Protein AF-A0A183UZQ0-F1 (afdb_monomer_lite)

Foldseek 3Di:
DDDDDDDDDPPPPPPPPQQDKDKDKDKDQDDDDDDPQPLPVQADQKKKKKWKAFQFPRDIDMDIDTDDPCRNPPDIDMDMDIDRHDDLQRIWMKIWIWHAGPPPGHIDTRGIDDIGGPDDDDPVVVVVPD

pLDDT: mean 79.19, std 17.21, range [36.66, 97.06]

Secondary structure (DSSP, 8-state):
---------------------EEEEEEE---PPPTTS-SSTT-EEEEEEEEEEETTT--EEEEEEE--TTTTTSS-EEEEEEESSS-GGGEEEEEEEEEE-TTT--EEEEEE---EESSPPPGGGTTS--

Structure (mmCIF, N/CA/C/O backbone):
data_AF-A0A183UZQ0-F1
#
_entry.id   AF-A0A183UZQ0-F1
#
loop_
_atom_site.group_PDB
_atom_site.id
_atom_site.type_symbol
_atom_site.label_atom_id
_atom_site.label_alt_id
_atom_site.label_comp_id
_atom_site.label_asym_id
_atom_site.label_entity_id
_atom_site.label_seq_id
_atom_site.pdbx_PDB_ins_code
_atom_site.Cartn_x
_atom_site.Cartn_y
_atom_site.Cartn_z
_atom_site.occupancy
_atom_site.B_iso_or_equiv
_atom_site.auth_seq_id
_atom_site.auth_comp_id
_atom_site.auth_asym_id
_atom_site.auth_atom_id
_atom_site.pdbx_PDB_model_num
ATOM 1 N N . MET A 1 1 ? 44.870 19.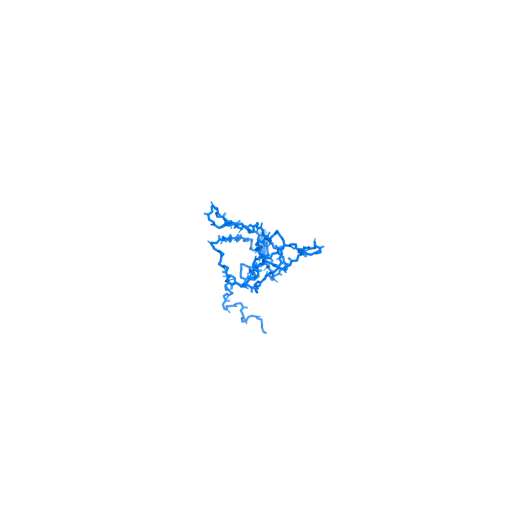555 -60.366 1.00 38.62 1 MET A N 1
ATOM 2 C CA . MET A 1 1 ? 44.930 19.103 -58.961 1.00 38.62 1 MET A CA 1
ATOM 3 C C . MET A 1 1 ? 43.560 19.372 -58.345 1.00 38.62 1 MET A C 1
ATOM 5 O O . MET A 1 1 ? 43.232 20.532 -58.145 1.00 38.62 1 MET A O 1
ATOM 9 N N . LYS A 1 2 ? 42.691 18.359 -58.212 1.00 36.66 2 LYS A N 1
ATOM 10 C CA . LYS A 1 2 ? 41.345 18.525 -57.630 1.00 36.66 2 LYS A CA 1
ATOM 11 C C . LYS A 1 2 ? 41.411 18.099 -56.165 1.00 36.66 2 LYS A C 1
ATOM 13 O O . LYS A 1 2 ? 41.715 16.944 -55.889 1.00 36.66 2 LYS A O 1
ATOM 18 N N . LEU A 1 3 ? 41.195 19.050 -55.261 1.00 42.38 3 LEU A N 1
ATOM 19 C CA . LEU A 1 3 ? 41.114 18.812 -53.824 1.00 42.38 3 LEU A CA 1
ATOM 20 C C . LEU A 1 3 ? 39.746 18.179 -53.533 1.00 42.38 3 LEU A C 1
ATOM 22 O O . LEU A 1 3 ? 38.721 18.766 -53.874 1.00 42.38 3 LEU A O 1
ATOM 26 N N . MET A 1 4 ? 39.728 16.975 -52.965 1.00 46.12 4 MET A N 1
ATOM 27 C CA . MET A 1 4 ? 38.502 16.269 -52.597 1.00 46.12 4 MET A CA 1
ATOM 28 C C . MET A 1 4 ? 38.376 16.316 -51.076 1.00 46.12 4 MET A C 1
ATOM 30 O O . MET A 1 4 ? 39.111 15.636 -50.364 1.00 46.12 4 MET A O 1
ATOM 34 N N . THR A 1 5 ? 37.499 17.186 -50.582 1.00 51.41 5 THR A N 1
ATOM 35 C CA . THR A 1 5 ? 37.231 17.340 -49.150 1.00 51.41 5 THR A CA 1
ATOM 36 C C . THR A 1 5 ? 36.185 16.312 -48.737 1.00 51.41 5 THR A C 1
ATOM 38 O O . THR A 1 5 ? 35.013 16.439 -49.085 1.00 51.41 5 THR A O 1
ATOM 41 N N . THR A 1 6 ? 36.606 15.284 -48.007 1.00 56.03 6 THR A N 1
ATOM 42 C CA . THR A 1 6 ? 35.700 14.295 -47.415 1.00 56.03 6 THR A CA 1
ATOM 43 C C . THR A 1 6 ? 35.172 14.831 -46.088 1.00 56.03 6 THR A C 1
ATOM 45 O O . THR A 1 6 ? 35.939 15.037 -45.150 1.00 56.03 6 THR A O 1
ATOM 48 N N . VAL A 1 7 ? 33.861 15.059 -46.003 1.00 60.03 7 VAL A N 1
ATOM 49 C CA . VAL A 1 7 ? 33.174 15.406 -44.753 1.00 60.03 7 VAL A CA 1
ATOM 50 C C . VAL A 1 7 ? 32.796 14.106 -44.049 1.00 60.03 7 VAL A C 1
ATOM 52 O O . VAL A 1 7 ? 31.932 13.368 -44.518 1.00 60.03 7 VAL A O 1
ATOM 55 N N . ILE A 1 8 ? 33.473 13.802 -42.942 1.00 62.69 8 ILE A N 1
ATOM 56 C CA . ILE A 1 8 ? 33.162 12.646 -42.096 1.00 62.69 8 ILE A CA 1
ATOM 57 C C . ILE A 1 8 ? 32.082 13.081 -41.103 1.00 62.69 8 ILE A C 1
ATOM 59 O O . ILE A 1 8 ? 32.357 13.819 -40.159 1.00 62.69 8 ILE A O 1
ATOM 63 N N . PHE A 1 9 ? 30.847 12.628 -41.318 1.00 54.94 9 PHE A N 1
ATOM 64 C CA . PHE A 1 9 ? 29.785 12.742 -40.321 1.00 54.94 9 PHE A CA 1
ATOM 65 C C . PHE A 1 9 ? 29.993 11.658 -39.267 1.00 54.94 9 PHE A C 1
ATOM 67 O O . PHE A 1 9 ? 29.627 10.501 -39.463 1.00 54.94 9 PHE A O 1
ATOM 74 N N . ILE A 1 10 ? 30.604 12.032 -38.147 1.00 60.69 10 ILE A N 1
ATOM 75 C CA . ILE A 1 10 ? 30.664 11.183 -36.959 1.00 60.69 10 ILE A CA 1
ATOM 76 C C . ILE A 1 10 ? 29.276 11.246 -36.310 1.00 60.69 10 ILE A C 1
ATOM 78 O O . ILE A 1 10 ? 29.005 12.093 -35.462 1.00 60.69 10 ILE A O 1
ATOM 82 N N . PHE A 1 11 ? 28.356 10.399 -36.770 1.00 52.72 11 PHE A N 1
ATOM 83 C CA . PHE A 1 11 ? 27.121 10.130 -36.039 1.00 52.72 11 PHE A CA 1
ATOM 84 C C . PHE A 1 11 ? 27.523 9.319 -34.811 1.00 52.72 11 PHE A C 1
ATOM 86 O O . PHE A 1 11 ? 27.674 8.103 -34.882 1.00 52.72 11 PHE A O 1
ATOM 93 N N . TRP A 1 12 ? 27.773 9.998 -33.693 1.00 54.38 12 TRP A N 1
ATOM 94 C CA . TRP A 1 12 ? 27.775 9.328 -32.401 1.00 54.38 12 TRP A CA 1
ATOM 95 C C . TRP A 1 12 ? 26.326 8.890 -32.179 1.00 54.38 12 TRP A C 1
ATOM 97 O O . TRP A 1 12 ? 25.469 9.770 -32.050 1.00 54.38 12 TRP A O 1
ATOM 107 N N . PRO A 1 13 ? 25.987 7.587 -32.188 1.00 59.72 13 PRO A N 1
ATOM 108 C CA . PRO A 1 13 ? 24.693 7.204 -31.671 1.00 59.72 13 PRO A CA 1
ATOM 109 C C . PRO A 1 13 ? 24.725 7.643 -30.213 1.00 59.72 13 PRO A C 1
ATOM 111 O O . PRO A 1 13 ? 25.552 7.178 -29.425 1.00 59.72 13 PRO A O 1
ATOM 114 N N . THR A 1 14 ? 23.873 8.597 -29.858 1.00 58.34 14 THR A N 1
ATOM 115 C CA . THR A 1 14 ? 23.494 8.768 -28.468 1.00 58.34 14 THR A CA 1
ATOM 116 C C . THR A 1 14 ? 22.845 7.447 -28.085 1.00 58.34 14 THR A C 1
ATOM 118 O O . THR A 1 14 ? 21.668 7.226 -28.366 1.00 58.34 14 THR A O 1
ATOM 121 N N . LEU A 1 15 ? 23.634 6.539 -27.509 1.00 55.34 15 LEU A N 1
ATOM 122 C CA . LEU A 1 15 ? 23.165 5.431 -26.688 1.00 55.34 15 LEU A CA 1
ATOM 123 C C . LEU A 1 15 ? 22.515 6.067 -25.455 1.00 55.34 15 LEU A C 1
ATOM 125 O O . LEU A 1 15 ? 23.059 6.070 -24.357 1.00 55.34 15 LEU A O 1
ATOM 129 N N . GLY A 1 16 ? 21.371 6.712 -25.673 1.00 51.41 16 GLY A N 1
ATOM 130 C CA . GLY A 1 16 ? 20.436 6.994 -24.613 1.00 51.41 16 GLY A CA 1
ATOM 131 C C . GLY A 1 16 ? 19.887 5.642 -24.204 1.00 51.41 16 GLY A C 1
ATOM 132 O O . GLY A 1 16 ? 19.047 5.087 -24.905 1.00 51.41 16 GLY A O 1
ATOM 133 N N . LEU A 1 17 ? 20.400 5.104 -23.099 1.00 54.47 17 LEU A N 1
ATOM 134 C CA . LEU A 1 17 ? 19.612 4.241 -22.233 1.00 54.47 17 LEU A CA 1
ATOM 135 C C . LEU A 1 17 ? 18.390 5.078 -21.856 1.00 54.47 17 LEU A C 1
ATOM 137 O O . LEU A 1 17 ? 18.458 5.904 -20.950 1.00 54.47 17 LEU A O 1
ATOM 141 N N . ALA A 1 18 ? 17.326 4.987 -22.651 1.00 57.50 18 ALA A N 1
ATOM 142 C CA . ALA A 1 18 ? 16.053 5.546 -22.261 1.00 57.50 18 ALA A CA 1
ATOM 143 C C . ALA A 1 18 ? 15.660 4.779 -21.000 1.00 57.50 18 ALA A C 1
ATOM 145 O O . ALA A 1 18 ? 15.343 3.596 -21.074 1.00 57.50 18 ALA A O 1
ATOM 146 N N . GLU A 1 19 ? 15.780 5.422 -19.840 1.00 62.28 19 GLU A N 1
ATOM 147 C CA . GLU A 1 19 ? 15.099 4.951 -18.645 1.00 62.28 19 GLU A CA 1
ATOM 148 C C . GLU A 1 19 ? 13.620 4.851 -19.010 1.00 62.28 19 GLU A C 1
ATOM 150 O O . GLU A 1 19 ? 12.974 5.862 -19.306 1.00 62.28 19 GLU A O 1
ATOM 155 N N . GLU A 1 20 ? 13.116 3.622 -19.113 1.00 75.25 20 GLU A N 1
ATOM 156 C CA . GLU A 1 20 ? 11.725 3.385 -19.460 1.00 75.25 20 GLU A CA 1
ATOM 157 C C . GLU A 1 20 ? 10.865 3.879 -18.301 1.00 75.25 20 GLU A C 1
ATOM 159 O O . GLU A 1 20 ? 10.755 3.251 -17.251 1.00 75.25 20 GLU A O 1
ATOM 164 N N . VAL A 1 21 ? 10.290 5.065 -18.478 1.00 91.88 21 VAL A N 1
ATOM 165 C CA . VAL A 1 21 ? 9.327 5.614 -17.534 1.00 91.88 21 VAL A CA 1
ATOM 166 C C . VAL A 1 21 ? 8.024 4.842 -17.698 1.00 91.88 21 VAL A C 1
ATOM 168 O O . VAL A 1 21 ? 7.529 4.687 -18.817 1.00 91.88 21 VAL A O 1
ATOM 171 N N . PHE A 1 22 ? 7.443 4.379 -16.594 1.00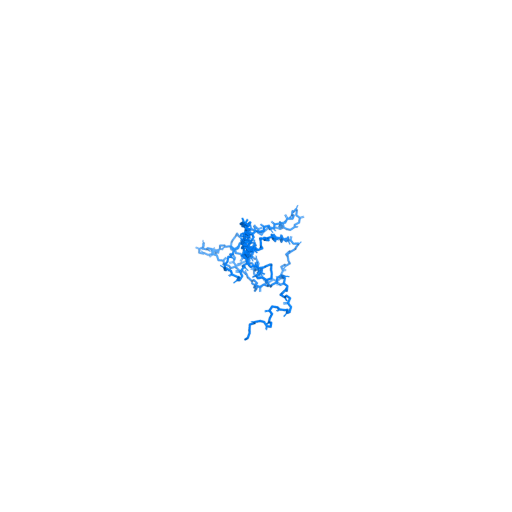 93.75 22 PHE A N 1
ATOM 172 C CA . PHE A 1 22 ? 6.195 3.621 -16.617 1.00 93.75 22 PHE A CA 1
ATOM 173 C C . PHE A 1 22 ? 5.242 4.036 -15.491 1.00 93.75 22 PHE A C 1
ATOM 175 O O . PHE A 1 22 ? 5.624 4.649 -14.491 1.00 93.75 22 PHE A O 1
ATOM 182 N N . TRP A 1 23 ? 3.965 3.713 -15.687 1.00 95.75 23 TRP A N 1
ATOM 183 C CA . TRP A 1 23 ? 2.877 4.020 -14.769 1.00 95.75 23 TRP A CA 1
ATOM 184 C C . TRP A 1 23 ? 2.209 2.716 -14.375 1.00 95.75 23 TRP A C 1
ATOM 186 O O . TRP A 1 23 ? 1.969 1.864 -15.232 1.00 95.75 23 TRP A O 1
ATOM 196 N N . LEU A 1 24 ? 1.878 2.579 -13.095 1.00 95.50 24 LEU A N 1
ATOM 197 C CA . LEU A 1 24 ? 1.056 1.481 -12.605 1.00 95.50 24 LEU A CA 1
ATOM 198 C C . LEU A 1 24 ? -0.266 2.033 -12.090 1.00 95.50 24 LEU A C 1
ATOM 200 O 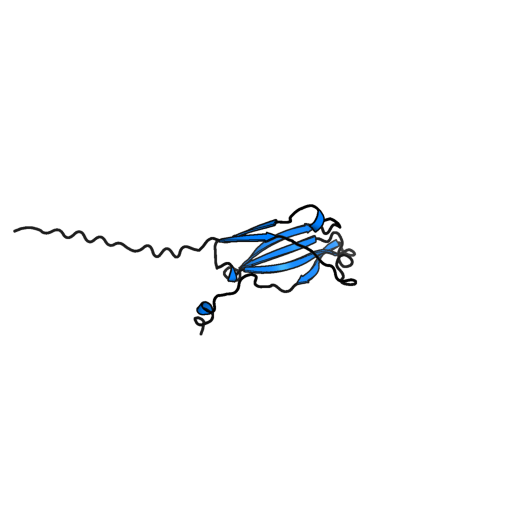O . LEU A 1 24 ? -0.360 3.169 -11.625 1.00 95.50 24 LEU A O 1
ATOM 204 N N . THR A 1 25 ? -1.313 1.230 -12.230 1.00 95.38 25 THR A N 1
ATOM 205 C CA . THR A 1 25 ? -2.629 1.514 -11.665 1.00 95.38 25 THR A CA 1
ATOM 206 C C . THR A 1 25 ? -3.098 0.276 -10.926 1.00 95.38 25 THR A C 1
ATOM 208 O O . THR A 1 25 ? -3.270 -0.780 -11.532 1.00 95.38 25 THR A O 1
ATOM 211 N N . ALA A 1 26 ? -3.300 0.415 -9.621 1.00 92.75 26 ALA A N 1
ATOM 212 C CA . ALA A 1 26 ? -3.899 -0.601 -8.775 1.00 92.75 26 ALA A CA 1
ATOM 213 C C . ALA A 1 26 ? -5.288 -0.139 -8.327 1.00 92.75 26 ALA A C 1
ATOM 215 O O . ALA A 1 26 ? -5.491 1.025 -7.977 1.00 92.75 26 ALA A O 1
ATOM 216 N N . GLU A 1 27 ? -6.248 -1.057 -8.324 1.00 91.25 27 GLU A N 1
ATOM 217 C CA . GLU A 1 27 ? -7.610 -0.804 -7.865 1.00 91.25 27 GLU A CA 1
ATOM 218 C C . GLU A 1 27 ? -7.971 -1.786 -6.754 1.00 91.25 27 GLU A C 1
ATOM 220 O O . GLU A 1 27 ? -7.805 -3.001 -6.885 1.00 91.25 27 GLU A O 1
ATOM 225 N N . LEU A 1 28 ? -8.457 -1.251 -5.634 1.00 88.19 28 LEU A N 1
ATOM 226 C CA . LEU A 1 28 ? -8.945 -2.066 -4.531 1.00 88.19 28 LEU A CA 1
ATOM 227 C C . LEU A 1 28 ? -10.341 -2.603 -4.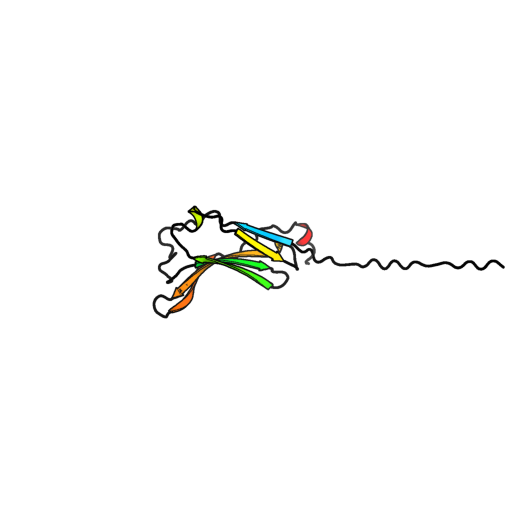860 1.00 88.19 28 LEU A C 1
ATOM 229 O O . LEU A 1 28 ? -11.332 -1.891 -4.720 1.00 88.19 28 LEU A O 1
ATOM 233 N N . MET A 1 29 ? -10.399 -3.866 -5.281 1.00 85.50 29 MET A N 1
ATOM 234 C CA . MET A 1 29 ? -11.643 -4.512 -5.716 1.00 85.50 29 MET A CA 1
ATOM 235 C C . MET A 1 29 ? -12.502 -5.033 -4.562 1.00 85.50 29 MET A C 1
ATOM 237 O O . MET A 1 29 ? -13.722 -4.936 -4.618 1.00 85.50 29 MET A O 1
ATOM 241 N N . ASN A 1 30 ? -11.882 -5.637 -3.545 1.00 82.31 30 ASN A N 1
ATOM 242 C CA . ASN A 1 30 ? -12.563 -6.159 -2.360 1.00 82.31 30 ASN A CA 1
ATOM 243 C C . ASN A 1 30 ? -11.580 -6.318 -1.192 1.00 82.31 30 ASN A C 1
ATOM 245 O O . ASN A 1 30 ? -10.378 -6.488 -1.411 1.00 82.31 30 ASN A O 1
ATOM 249 N N . ILE A 1 31 ? -12.097 -6.304 0.039 1.00 80.31 31 ILE A N 1
ATOM 250 C CA . ILE A 1 31 ? -11.358 -6.702 1.240 1.00 80.31 31 ILE A CA 1
ATOM 251 C C . ILE A 1 31 ? -12.208 -7.697 2.027 1.00 80.31 31 ILE A C 1
ATOM 253 O O . ILE A 1 31 ? -13.238 -7.336 2.593 1.00 80.31 31 ILE A O 1
ATOM 257 N N . ASP A 1 32 ? -11.732 -8.937 2.108 1.00 78.69 32 ASP A N 1
ATOM 258 C CA . ASP A 1 32 ? -12.380 -9.994 2.879 1.00 78.69 32 ASP A CA 1
ATOM 259 C C . ASP A 1 32 ? -11.678 -10.199 4.221 1.00 78.69 32 ASP A C 1
ATOM 261 O O . ASP A 1 32 ? -10.500 -10.560 4.295 1.00 78.69 32 ASP A O 1
ATOM 265 N N . TRP A 1 33 ? -12.424 -10.020 5.308 1.00 75.62 33 TRP A N 1
ATOM 266 C CA . TRP A 1 33 ? -11.914 -10.208 6.661 1.00 75.62 33 TRP A CA 1
ATOM 267 C C . TRP A 1 33 ? -12.243 -11.608 7.176 1.00 75.62 33 TRP A C 1
ATOM 269 O O . TRP A 1 33 ? -13.408 -12.002 7.271 1.00 75.62 33 TRP A O 1
ATOM 279 N N . LYS A 1 34 ? -11.220 -12.373 7.575 1.00 70.44 34 LYS A N 1
ATOM 280 C CA . LYS A 1 34 ? -11.448 -13.654 8.256 1.00 70.44 34 LYS A CA 1
ATOM 281 C C . LYS A 1 34 ? -11.985 -13.415 9.664 1.00 70.44 34 LYS A C 1
ATOM 283 O O . LYS A 1 34 ? -11.448 -12.615 10.427 1.00 70.44 34 LYS A O 1
ATOM 288 N N . LYS A 1 35 ? -13.020 -14.169 10.039 1.00 64.19 35 LYS A N 1
ATOM 289 C CA . LYS A 1 35 ? -13.593 -14.143 11.389 1.00 64.19 35 LYS A CA 1
ATOM 290 C C . LYS A 1 35 ? -12.512 -14.496 12.419 1.00 64.19 35 LYS A C 1
ATOM 292 O O . LYS A 1 35 ? -11.945 -15.582 12.360 1.00 64.19 35 LYS A O 1
ATOM 297 N N . GLY A 1 36 ? -12.235 -13.585 13.351 1.00 56.97 36 GLY A N 1
ATOM 298 C CA . GLY A 1 36 ? -11.196 -13.765 14.371 1.00 56.97 36 GLY A CA 1
ATOM 299 C C . GLY A 1 36 ? -9.784 -13.336 13.954 1.00 56.97 36 GLY A C 1
ATOM 300 O O . GLY A 1 36 ? -8.896 -13.353 14.802 1.00 56.97 36 GLY A O 1
ATOM 301 N N . CYS A 1 37 ? -9.561 -12.896 12.709 1.00 56.50 37 CYS A N 1
ATOM 302 C CA . CYS A 1 37 ? -8.401 -12.055 12.411 1.00 56.50 37 CYS A CA 1
ATOM 303 C C . CYS A 1 37 ? -8.630 -10.679 13.058 1.00 56.50 37 CYS A C 1
ATOM 305 O O . CYS A 1 37 ? -9.730 -10.130 13.003 1.00 56.50 37 CYS A O 1
ATOM 307 N N . LEU A 1 38 ? -7.599 -10.150 13.719 1.00 52.72 38 LEU A N 1
ATOM 308 C CA . LEU A 1 38 ? -7.594 -8.881 14.457 1.00 52.72 38 LEU A CA 1
ATOM 309 C C . LEU A 1 38 ? -7.622 -7.683 13.493 1.00 52.72 38 LEU A C 1
ATOM 311 O O . LEU A 1 38 ? -6.675 -6.913 13.405 1.00 52.72 38 LEU A O 1
ATOM 315 N N . THR A 1 39 ? -8.711 -7.515 12.752 1.00 60.94 39 THR A N 1
ATOM 316 C CA . THR A 1 39 ? -8.769 -6.545 11.647 1.00 60.94 39 THR A CA 1
ATOM 317 C C . THR A 1 39 ? -9.140 -5.129 12.098 1.00 60.94 39 THR A C 1
ATOM 319 O O . THR A 1 39 ? -9.021 -4.182 11.331 1.00 60.94 39 THR A O 1
ATOM 322 N N . THR A 1 40 ? -9.481 -4.955 13.378 1.00 56.59 40 THR A N 1
ATOM 323 C CA . THR A 1 40 ? -9.641 -3.652 14.058 1.00 56.59 40 THR A CA 1
ATOM 324 C C . THR A 1 40 ? -9.316 -3.722 15.553 1.00 56.59 40 THR A C 1
ATOM 326 O O . THR A 1 40 ? -8.892 -2.739 16.142 1.00 56.59 40 THR A O 1
ATOM 329 N N . ALA A 1 41 ? -9.447 -4.885 16.198 1.00 63.91 41 ALA A N 1
ATOM 330 C CA . ALA A 1 41 ? -9.262 -4.989 17.650 1.00 63.91 41 ALA A CA 1
ATOM 331 C C . ALA A 1 41 ? -7.808 -4.773 18.133 1.00 63.91 41 ALA A C 1
ATOM 333 O O . ALA A 1 41 ? -7.589 -4.567 19.323 1.00 63.91 41 ALA A O 1
ATOM 334 N N . GLY A 1 42 ? -6.819 -4.789 17.229 1.00 69.94 42 GLY A N 1
ATOM 335 C CA . GLY A 1 42 ? -5.420 -4.494 17.558 1.00 69.94 42 GLY A CA 1
ATOM 336 C C . GLY A 1 42 ? -5.048 -3.007 17.523 1.00 69.94 42 GLY A C 1
ATOM 337 O O . GLY A 1 42 ? -3.982 -2.655 18.029 1.00 69.94 42 GLY A O 1
ATOM 338 N N . CYS A 1 43 ? -5.889 -2.149 16.931 1.00 83.00 43 CYS A N 1
ATOM 339 C CA . CYS A 1 43 ? -5.577 -0.740 16.693 1.00 83.00 43 CYS A CA 1
ATOM 340 C C . CYS A 1 43 ? -6.821 0.154 16.700 1.00 83.00 43 CYS A C 1
ATOM 342 O O . CYS A 1 43 ? -7.823 -0.151 16.061 1.00 83.00 43 CYS A O 1
ATOM 344 N N . ALA A 1 44 ? -6.719 1.316 17.336 1.00 87.19 44 ALA A N 1
ATOM 345 C CA . ALA A 1 44 ? -7.641 2.420 17.118 1.00 87.19 44 ALA A CA 1
ATOM 346 C C . ALA A 1 44 ? -7.412 3.050 15.730 1.00 87.19 44 ALA A C 1
ATOM 348 O O . ALA A 1 44 ? -6.291 3.046 15.217 1.00 87.19 44 ALA A O 1
ATOM 349 N N . GLU A 1 45 ? -8.481 3.589 15.139 1.00 89.19 45 GLU A N 1
ATOM 350 C CA . GLU A 1 45 ? -8.466 4.294 13.843 1.00 89.19 45 GLU A CA 1
ATOM 351 C C . GLU A 1 45 ? -7.747 3.526 12.711 1.00 89.19 45 GLU A C 1
ATOM 353 O O . GLU A 1 45 ? -6.810 4.040 12.091 1.00 89.19 45 GLU A O 1
ATOM 358 N N . PRO A 1 46 ? -8.151 2.275 12.429 1.00 88.56 46 PRO A N 1
ATOM 359 C CA . PRO A 1 46 ? -7.429 1.427 11.498 1.00 88.56 46 PRO A CA 1
ATOM 360 C C . PRO A 1 46 ? -7.568 1.924 10.052 1.00 88.56 46 PRO A C 1
ATOM 362 O O . PRO A 1 46 ? -8.636 2.340 9.588 1.00 88.56 46 PRO A O 1
ATOM 365 N N . ARG A 1 47 ? -6.462 1.847 9.315 1.00 90.94 47 ARG A N 1
ATOM 366 C CA . ARG A 1 47 ? -6.342 2.222 7.908 1.00 90.94 47 ARG A CA 1
ATOM 367 C C . ARG A 1 47 ? -5.764 1.066 7.110 1.00 90.94 47 ARG A C 1
ATOM 369 O O . ARG A 1 47 ? -4.755 0.482 7.497 1.00 90.94 47 ARG A O 1
ATOM 376 N N . PHE A 1 48 ? -6.371 0.784 5.966 1.00 90.88 48 PHE A N 1
ATOM 377 C CA . PHE A 1 48 ? -5.807 -0.116 4.972 1.00 90.88 48 PHE A CA 1
ATOM 378 C C . PHE A 1 48 ? -4.799 0.667 4.135 1.00 90.88 48 PHE A C 1
ATOM 380 O O . PHE A 1 48 ? -5.141 1.708 3.565 1.00 90.88 48 PHE A O 1
ATOM 387 N N . LYS A 1 49 ? -3.558 0.192 4.081 1.00 93.69 49 LYS A N 1
ATOM 388 C CA . LYS A 1 49 ? -2.466 0.818 3.343 1.00 93.69 49 LYS A CA 1
ATOM 389 C C . LYS A 1 49 ? -1.919 -0.136 2.295 1.00 93.69 49 LYS A C 1
ATOM 391 O O . LYS A 1 49 ? -1.583 -1.282 2.584 1.00 93.69 49 LYS A O 1
ATOM 396 N N . LEU A 1 50 ? -1.795 0.393 1.087 1.00 94.69 50 LEU A N 1
ATOM 397 C CA . LEU A 1 50 ? -1.197 -0.265 -0.060 1.00 94.69 50 LEU A CA 1
ATOM 398 C C . LEU A 1 50 ? 0.160 0.380 -0.333 1.00 94.69 50 LEU A C 1
ATOM 400 O O . LEU A 1 50 ? 0.258 1.607 -0.372 1.00 94.69 50 LEU A O 1
ATOM 404 N N . THR A 1 51 ? 1.203 -0.429 -0.486 1.00 96.50 51 THR A N 1
ATOM 405 C CA . THR A 1 51 ? 2.569 0.040 -0.747 1.00 96.50 51 THR A CA 1
ATOM 406 C C . THR A 1 51 ? 3.133 -0.665 -1.967 1.00 96.50 51 THR A C 1
ATOM 408 O O . THR A 1 51 ? 3.193 -1.890 -2.000 1.00 96.50 51 THR A O 1
ATOM 411 N N . GLU A 1 52 ? 3.594 0.115 -2.934 1.00 97.06 52 GLU A N 1
ATOM 412 C CA . GLU A 1 52 ? 4.407 -0.355 -4.045 1.00 97.06 52 GLU A CA 1
ATOM 413 C C . GLU A 1 52 ? 5.880 -0.067 -3.749 1.00 97.06 52 GLU A C 1
ATOM 415 O O . GLU A 1 52 ? 6.234 1.041 -3.340 1.00 97.06 52 GLU A O 1
ATOM 420 N N . ALA A 1 53 ? 6.738 -1.070 -3.915 1.00 96.12 53 ALA A N 1
ATOM 421 C CA . ALA A 1 53 ? 8.169 -0.973 -3.652 1.00 96.12 53 ALA A CA 1
ATOM 422 C C . ALA A 1 53 ? 8.971 -1.460 -4.858 1.00 96.12 53 ALA A C 1
ATOM 424 O O . ALA A 1 53 ? 8.816 -2.609 -5.274 1.00 96.12 53 ALA A O 1
ATOM 425 N N . ASN A 1 54 ? 9.844 -0.601 -5.376 1.00 94.88 54 ASN A N 1
ATOM 426 C CA . ASN A 1 54 ? 10.706 -0.883 -6.513 1.00 94.88 54 ASN A CA 1
ATOM 427 C C . ASN A 1 54 ? 12.058 -1.431 -6.042 1.00 94.88 54 ASN A C 1
ATOM 429 O O . ASN A 1 54 ? 12.809 -0.759 -5.334 1.00 94.88 54 ASN A O 1
ATOM 433 N N . ALA A 1 55 ? 12.379 -2.661 -6.439 1.00 91.94 55 ALA A N 1
ATOM 434 C CA . ALA A 1 55 ? 13.630 -3.316 -6.071 1.00 91.94 55 ALA A CA 1
ATOM 435 C C . ALA A 1 55 ? 14.866 -2.728 -6.780 1.00 91.94 55 ALA A C 1
ATOM 437 O O . ALA A 1 55 ? 15.976 -2.893 -6.279 1.00 91.94 55 ALA A O 1
ATOM 438 N N . ALA A 1 56 ? 14.696 -2.036 -7.913 1.00 91.31 56 ALA A N 1
ATOM 439 C CA . ALA A 1 56 ? 15.806 -1.481 -8.686 1.00 91.31 56 ALA A CA 1
ATOM 440 C C . ALA A 1 56 ? 16.464 -0.274 -7.996 1.00 91.31 56 ALA A C 1
ATOM 442 O O . ALA A 1 56 ? 17.673 -0.082 -8.098 1.00 91.31 56 ALA A O 1
ATOM 443 N N . ASN A 1 57 ? 15.680 0.538 -7.278 1.00 91.69 57 ASN A N 1
ATOM 444 C CA . ASN A 1 57 ? 16.149 1.774 -6.641 1.00 91.69 57 ASN A CA 1
ATOM 445 C C . ASN A 1 57 ? 1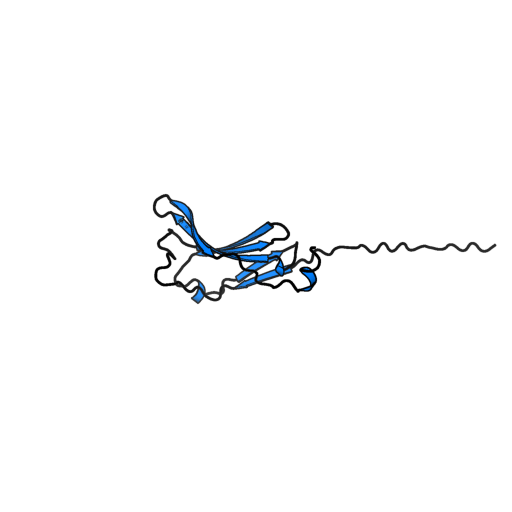5.708 1.935 -5.171 1.00 91.69 57 ASN A C 1
ATOM 447 O O . ASN A 1 57 ? 16.001 2.959 -4.556 1.00 91.69 57 ASN A O 1
ATOM 451 N N . ASN A 1 58 ? 15.028 0.939 -4.593 1.00 92.94 58 ASN A N 1
ATOM 452 C CA . ASN A 1 58 ? 14.440 0.962 -3.247 1.00 92.94 58 ASN A CA 1
ATOM 453 C C . ASN A 1 58 ? 13.390 2.065 -3.011 1.00 92.94 58 ASN A C 1
ATOM 455 O O . ASN A 1 58 ? 13.046 2.355 -1.860 1.00 92.94 58 ASN A O 1
ATOM 459 N N . GLU A 1 59 ? 12.859 2.672 -4.074 1.00 95.38 59 GLU A N 1
ATOM 460 C CA . GLU A 1 59 ? 11.771 3.641 -3.989 1.00 95.38 59 GLU A CA 1
ATOM 461 C C . GLU A 1 59 ? 10.483 2.953 -3.525 1.00 95.38 59 GLU A C 1
ATOM 463 O O . GLU A 1 59 ? 10.164 1.835 -3.937 1.00 95.38 59 GLU A O 1
ATOM 468 N N . LYS A 1 60 ? 9.738 3.622 -2.640 1.00 96.19 60 LYS A N 1
ATOM 469 C CA . LYS A 1 60 ? 8.463 3.130 -2.117 1.00 96.19 60 LYS A CA 1
ATOM 470 C C . LYS A 1 60 ? 7.411 4.217 -2.208 1.00 96.19 60 LYS A C 1
ATOM 472 O O . LYS A 1 60 ? 7.622 5.325 -1.716 1.00 96.19 60 LYS A O 1
ATOM 477 N N . VAL A 1 61 ? 6.260 3.871 -2.761 1.00 96.75 61 VAL A N 1
ATOM 478 C CA . VAL A 1 61 ? 5.101 4.757 -2.871 1.00 96.75 61 VAL A CA 1
ATOM 479 C C . VAL A 1 61 ? 3.927 4.070 -2.191 1.00 96.75 61 VAL A C 1
ATOM 481 O O . VAL A 1 61 ? 3.760 2.859 -2.306 1.00 96.75 61 VAL A O 1
ATOM 484 N N . SER A 1 62 ? 3.119 4.813 -1.437 1.00 96.62 62 SER A N 1
ATOM 485 C CA . SER A 1 62 ? 1.994 4.220 -0.711 1.00 96.62 62 SER A CA 1
ATOM 486 C C . SER A 1 62 ? 0.773 5.123 -0.670 1.00 96.62 62 SER A C 1
ATOM 488 O O . SER A 1 62 ? 0.885 6.346 -0.757 1.00 96.62 62 SER A O 1
ATOM 490 N N . ILE A 1 63 ? -0.385 4.500 -0.489 1.00 95.62 63 ILE A N 1
ATOM 491 C CA . ILE A 1 63 ? -1.681 5.146 -0.294 1.00 95.62 63 ILE A CA 1
ATOM 492 C C . ILE A 1 63 ? -2.408 4.467 0.867 1.00 95.62 63 ILE A C 1
ATOM 494 O O . ILE A 1 63 ? -2.193 3.285 1.132 1.00 95.62 63 ILE A O 1
ATOM 498 N N . SER A 1 64 ? -3.252 5.205 1.590 1.00 92.94 64 SER A N 1
ATOM 499 C CA . SER A 1 64 ? -4.021 4.629 2.695 1.00 92.94 64 SER A CA 1
ATOM 500 C C . SER A 1 64 ? -5.432 5.186 2.803 1.00 92.94 64 SER A C 1
ATOM 502 O O . SER A 1 64 ? -5.661 6.389 2.649 1.00 92.94 64 SER A O 1
ATOM 504 N N . TRP A 1 65 ? -6.362 4.316 3.178 1.00 91.19 65 TRP A N 1
ATOM 505 C CA . TRP A 1 65 ? -7.773 4.634 3.374 1.00 91.19 65 TRP A CA 1
ATOM 506 C C . TRP A 1 65 ? -8.228 4.177 4.758 1.00 91.19 65 TRP A C 1
ATOM 508 O O . TRP A 1 65 ? -7.747 3.167 5.266 1.00 91.19 65 TRP A O 1
ATOM 518 N N . ALA A 1 66 ? -9.139 4.924 5.380 1.00 88.31 66 ALA A N 1
ATOM 519 C CA . ALA A 1 66 ? -9.755 4.501 6.637 1.00 88.31 66 ALA A CA 1
ATOM 520 C C . ALA A 1 66 ? -10.597 3.237 6.410 1.00 88.31 66 ALA A C 1
ATOM 522 O O . ALA A 1 66 ? -11.286 3.146 5.398 1.00 88.31 66 ALA A O 1
ATOM 523 N N . ILE A 1 67 ? -10.542 2.274 7.331 1.00 84.81 67 ILE A N 1
ATOM 524 C CA . ILE A 1 67 ? -11.371 1.067 7.254 1.00 84.81 67 ILE A CA 1
ATOM 525 C C . ILE A 1 67 ? -12.752 1.398 7.812 1.00 84.81 67 ILE A C 1
ATOM 527 O O . ILE A 1 67 ? -12.950 1.467 9.022 1.00 84.81 67 ILE A O 1
ATOM 531 N N . THR A 1 68 ? -13.695 1.627 6.906 1.00 77.94 68 THR A N 1
ATOM 532 C CA . THR A 1 68 ? -15.116 1.851 7.183 1.00 77.94 68 THR A CA 1
ATOM 533 C C . THR A 1 68 ? -15.945 0.724 6.557 1.00 77.94 68 THR A C 1
ATOM 535 O O . THR A 1 68 ? -15.446 -0.004 5.695 1.00 77.94 68 THR A O 1
ATOM 538 N N . GLU A 1 69 ? -17.198 0.543 6.988 1.00 67.50 69 GLU A N 1
ATOM 539 C CA . GLU A 1 69 ? -18.088 -0.509 6.453 1.00 67.50 69 GLU A CA 1
ATOM 540 C C . GLU A 1 69 ? -18.302 -0.386 4.929 1.00 67.50 69 GLU A C 1
ATOM 542 O O . GLU A 1 69 ? -18.475 -1.388 4.240 1.00 67.50 69 GLU A O 1
ATOM 547 N N . ASP A 1 70 ? -18.201 0.833 4.395 1.00 67.81 70 ASP A N 1
ATOM 548 C CA . ASP A 1 70 ? -18.403 1.209 2.993 1.00 67.81 70 ASP A CA 1
ATOM 549 C C . ASP A 1 70 ? -17.102 1.330 2.175 1.00 67.81 70 ASP A C 1
ATOM 551 O O . ASP A 1 70 ? -17.150 1.748 1.015 1.00 67.81 70 ASP A O 1
ATOM 555 N N . LEU A 1 71 ? -15.932 0.974 2.734 1.00 71.06 71 LEU A N 1
ATOM 556 C CA . LEU A 1 71 ? -14.617 1.241 2.123 1.00 71.06 71 LEU A CA 1
ATOM 557 C C . LEU A 1 71 ? -14.535 0.831 0.637 1.00 71.06 71 LEU A C 1
ATOM 559 O O . LEU A 1 71 ? -13.936 1.562 -0.161 1.00 71.06 71 LEU A O 1
ATOM 563 N N . VAL A 1 72 ? -15.161 -0.294 0.280 1.00 67.38 72 VAL A N 1
ATOM 564 C CA . VAL A 1 72 ? -15.160 -0.886 -1.070 1.00 67.38 72 VAL A CA 1
ATOM 565 C C . VAL A 1 72 ? -16.526 -0.761 -1.780 1.00 67.38 72 VAL A C 1
ATOM 567 O O . VAL A 1 72 ? -16.613 -0.978 -2.983 1.00 67.38 72 VAL A O 1
ATOM 570 N N . GLN A 1 73 ? -17.607 -0.400 -1.076 1.00 63.09 73 GLN A N 1
ATOM 571 C CA . GLN A 1 73 ? -18.964 -0.460 -1.647 1.00 63.09 73 GLN A CA 1
ATOM 572 C C . GLN A 1 73 ? -19.337 0.759 -2.499 1.00 63.09 73 GLN A C 1
ATOM 574 O O . GLN A 1 73 ? -20.012 0.586 -3.510 1.00 63.09 73 GLN A O 1
ATOM 579 N N . ASP A 1 74 ? -18.875 1.964 -2.147 1.00 59.91 74 ASP A N 1
ATOM 580 C CA . ASP A 1 74 ? -19.400 3.185 -2.780 1.00 59.91 74 ASP A CA 1
ATOM 581 C C . ASP A 1 74 ? -18.468 3.844 -3.806 1.00 59.91 74 ASP A C 1
ATOM 583 O O . ASP A 1 74 ? -18.933 4.634 -4.633 1.00 59.91 74 ASP A O 1
ATOM 587 N N . ARG A 1 75 ? -17.152 3.563 -3.785 1.00 65.75 75 ARG A N 1
ATOM 588 C CA . ARG A 1 75 ? -16.177 4.162 -4.722 1.00 65.75 75 ARG A CA 1
ATOM 589 C C . ARG A 1 75 ? -14.967 3.267 -4.978 1.00 65.75 75 ARG A C 1
ATOM 591 O O . ARG A 1 75 ? -14.334 2.803 -4.033 1.00 65.75 75 ARG A O 1
ATOM 598 N N . SER A 1 76 ? -14.578 3.172 -6.252 1.00 71.94 76 SER A N 1
ATOM 599 C CA . SER A 1 76 ? -13.256 2.697 -6.679 1.00 71.94 76 SER A CA 1
ATOM 600 C C . SER A 1 76 ? -12.153 3.426 -5.903 1.00 71.94 76 SER A C 1
ATOM 602 O O . SER A 1 76 ? -12.120 4.662 -5.854 1.00 71.94 76 SER A O 1
ATOM 604 N N . ARG A 1 77 ? -11.257 2.668 -5.261 1.00 87.56 77 ARG A N 1
ATOM 605 C CA . ARG A 1 77 ? -10.054 3.212 -4.618 1.00 87.56 77 ARG A CA 1
ATOM 606 C C . ARG A 1 77 ? -8.865 2.953 -5.534 1.00 87.56 77 ARG A C 1
ATOM 608 O O . ARG A 1 77 ? -8.201 1.924 -5.437 1.00 87.56 77 ARG A O 1
ATOM 615 N N . THR A 1 78 ? -8.641 3.886 -6.451 1.00 90.38 78 THR A N 1
ATOM 616 C CA . THR A 1 78 ? -7.540 3.823 -7.414 1.00 90.38 78 THR A CA 1
ATOM 617 C C . THR A 1 78 ? -6.240 4.339 -6.800 1.00 90.38 78 THR A C 1
ATOM 619 O O . THR A 1 78 ? -6.221 5.367 -6.120 1.00 90.38 78 THR A O 1
ATOM 622 N N . PHE A 1 79 ? -5.142 3.652 -7.090 1.00 94.75 79 PHE A N 1
ATOM 623 C CA . PHE A 1 79 ? -3.782 4.055 -6.771 1.00 94.75 79 PHE A CA 1
ATOM 624 C C . PHE A 1 79 ? -2.965 4.102 -8.059 1.00 94.75 79 PHE A C 1
ATOM 626 O O . PHE A 1 79 ? -2.719 3.068 -8.671 1.00 94.75 79 PHE A O 1
ATOM 633 N N . VAL A 1 80 ? -2.594 5.309 -8.490 1.00 96.06 80 VAL A N 1
ATOM 634 C CA . VAL A 1 80 ? -1.792 5.526 -9.699 1.00 96.06 80 VAL A CA 1
ATOM 635 C C . VAL A 1 80 ? -0.401 5.981 -9.286 1.00 96.06 80 VAL A C 1
ATOM 637 O O . VAL A 1 80 ? -0.264 6.970 -8.564 1.00 96.06 80 VAL A O 1
ATOM 640 N N . THR A 1 81 ? 0.621 5.278 -9.758 1.00 96.44 81 THR A N 1
ATOM 641 C CA . THR A 1 81 ? 2.027 5.560 -9.457 1.00 96.44 81 THR A CA 1
ATOM 642 C C . THR A 1 81 ? 2.824 5.753 -10.739 1.00 96.44 81 THR A C 1
ATOM 644 O O . THR A 1 81 ? 2.453 5.271 -11.809 1.00 96.44 81 THR A O 1
ATOM 647 N N . HIS A 1 82 ? 3.911 6.509 -10.630 1.00 95.75 82 HIS A N 1
ATOM 648 C CA . HIS A 1 82 ? 4.808 6.841 -11.729 1.00 95.75 82 HIS A CA 1
ATOM 649 C C . HIS A 1 82 ? 6.237 6.499 -11.318 1.00 95.75 82 HIS A C 1
ATOM 651 O O . HIS A 1 82 ? 6.675 6.900 -10.239 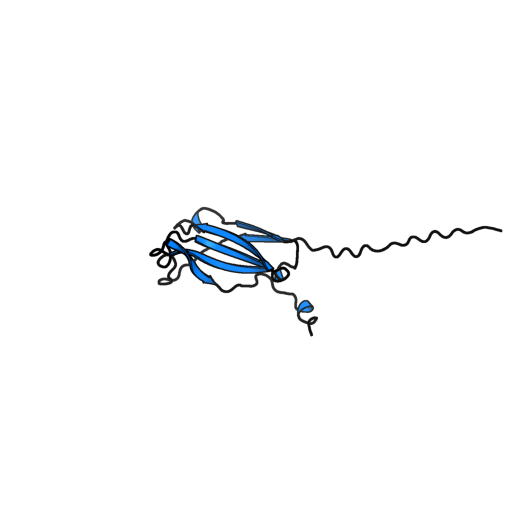1.00 95.75 82 HIS A O 1
ATOM 657 N N . TRP A 1 83 ? 6.960 5.822 -12.205 1.00 95.38 83 TRP A N 1
ATOM 658 C CA . TRP A 1 83 ? 8.276 5.258 -11.936 1.00 95.38 83 TRP A CA 1
ATOM 659 C C . TRP A 1 83 ? 9.260 5.659 -13.025 1.00 95.38 83 TRP A C 1
ATOM 661 O O . TRP A 1 83 ? 8.944 5.588 -14.209 1.00 95.38 83 TRP A O 1
ATOM 671 N N . LYS A 1 84 ? 10.462 6.073 -12.612 1.00 93.19 84 LYS A N 1
ATOM 672 C CA . LYS A 1 84 ? 11.543 6.479 -13.527 1.00 93.19 84 LYS A CA 1
ATOM 673 C C . LYS A 1 84 ? 12.631 5.423 -13.711 1.00 93.19 84 LYS A C 1
ATOM 675 O O . LYS A 1 84 ? 13.454 5.576 -14.594 1.00 93.19 84 LYS A O 1
ATOM 680 N N . HIS A 1 85 ? 12.672 4.400 -12.860 1.00 90.62 85 HIS A N 1
ATOM 681 C CA . HIS A 1 85 ? 13.755 3.417 -12.845 1.00 90.62 85 HIS A CA 1
ATOM 682 C C . HIS A 1 85 ? 13.196 2.001 -12.757 1.00 90.62 85 HIS A C 1
ATOM 684 O O . HIS A 1 85 ? 12.168 1.776 -12.117 1.00 90.62 85 HIS A O 1
ATOM 690 N N . GLY A 1 86 ? 13.940 1.045 -13.308 1.00 89.62 86 GLY A N 1
ATOM 691 C CA . GLY A 1 86 ? 13.556 -0.363 -13.319 1.00 89.62 86 GLY A CA 1
ATOM 692 C C . GLY A 1 86 ? 12.417 -0.649 -14.291 1.00 89.62 86 GLY A C 1
ATOM 693 O O . GLY A 1 86 ? 12.101 0.153 -15.164 1.00 89.62 86 GLY A O 1
ATOM 694 N N . THR A 1 87 ? 11.809 -1.813 -14.120 1.00 92.44 87 THR A N 1
ATOM 695 C CA . THR A 1 87 ? 10.682 -2.294 -14.921 1.00 92.44 87 THR A CA 1
ATOM 696 C C . THR A 1 87 ? 9.462 -2.526 -14.028 1.00 92.44 87 THR A C 1
ATOM 698 O O . THR A 1 87 ? 9.603 -2.666 -12.807 1.00 92.44 87 THR A O 1
ATOM 701 N N . PRO A 1 88 ? 8.252 -2.672 -14.596 1.00 93.06 88 PRO A N 1
ATOM 702 C CA . PRO A 1 88 ? 7.088 -3.115 -13.831 1.00 93.06 88 PRO A CA 1
ATOM 703 C C . PRO A 1 88 ? 7.331 -4.396 -13.009 1.00 93.06 88 PRO A C 1
ATOM 705 O O . PRO A 1 88 ? 6.792 -4.529 -11.914 1.00 93.06 88 PRO A O 1
ATOM 708 N N . ALA A 1 89 ? 8.176 -5.321 -13.486 1.00 93.12 89 ALA A N 1
ATOM 709 C CA . ALA A 1 89 ? 8.494 -6.576 -12.794 1.00 93.12 89 ALA A CA 1
ATOM 710 C C . ALA A 1 89 ? 9.415 -6.413 -11.569 1.00 93.12 89 ALA A C 1
ATOM 712 O O . ALA A 1 89 ? 9.533 -7.331 -10.745 1.00 93.12 89 ALA A O 1
ATOM 713 N N . ASP A 1 90 ? 10.050 -5.249 -11.419 1.00 93.31 90 ASP A N 1
ATOM 714 C CA . ASP A 1 90 ? 10.827 -4.889 -10.232 1.00 93.31 90 ASP A CA 1
ATOM 715 C C . ASP A 1 90 ? 9.955 -4.321 -9.107 1.00 93.31 90 ASP A C 1
ATOM 717 O O . ASP A 1 90 ? 10.404 -4.260 -7.958 1.00 93.31 90 ASP A O 1
ATOM 721 N N . VAL A 1 91 ? 8.708 -3.942 -9.409 1.00 95.00 91 VAL A N 1
ATOM 722 C CA . VAL A 1 91 ? 7.760 -3.413 -8.427 1.00 95.00 91 VAL A CA 1
ATOM 723 C C . VAL A 1 91 ? 7.016 -4.554 -7.730 1.00 95.00 91 VAL A C 1
ATOM 725 O O . VAL A 1 91 ? 6.499 -5.484 -8.350 1.00 95.00 91 VAL A O 1
ATOM 728 N N . THR A 1 92 ? 6.963 -4.472 -6.402 1.00 95.81 92 THR A N 1
ATOM 729 C CA . THR A 1 92 ? 6.227 -5.396 -5.529 1.00 95.81 92 THR A CA 1
ATOM 730 C C . THR A 1 92 ? 5.124 -4.671 -4.770 1.00 95.81 92 THR A C 1
ATOM 732 O O . THR A 1 92 ? 5.282 -3.500 -4.433 1.00 95.81 92 THR A O 1
ATOM 735 N N . LEU A 1 93 ? 4.023 -5.368 -4.483 1.00 95.00 93 LEU A N 1
ATOM 736 C CA . LEU A 1 93 ? 2.878 -4.869 -3.726 1.00 95.00 93 LEU A CA 1
ATOM 737 C C . LEU A 1 93 ? 2.894 -5.452 -2.323 1.00 95.00 93 LEU A C 1
ATOM 739 O O . LEU A 1 93 ? 2.968 -6.669 -2.169 1.00 95.00 93 LEU A O 1
ATOM 743 N N . GLY A 1 94 ? 2.753 -4.607 -1.316 1.00 94.00 94 GLY A N 1
ATOM 744 C CA . GLY A 1 94 ? 2.471 -5.012 0.053 1.00 94.00 94 GLY A CA 1
ATOM 745 C C . GLY A 1 94 ? 1.204 -4.336 0.554 1.00 94.00 94 GLY A C 1
ATOM 746 O O . GLY A 1 94 ? 0.983 -3.149 0.300 1.00 94.00 94 GLY A O 1
ATOM 747 N N . CYS A 1 95 ? 0.394 -5.082 1.297 1.00 92.25 95 CYS A N 1
ATOM 748 C CA . CYS A 1 95 ? -0.772 -4.554 1.996 1.00 92.25 95 CYS A CA 1
ATOM 749 C C . CYS A 1 95 ? -0.555 -4.654 3.505 1.00 92.25 95 CYS A C 1
ATOM 751 O O . CYS A 1 95 ? -0.111 -5.693 4.004 1.00 92.25 95 CYS A O 1
ATOM 753 N N . GLU A 1 96 ? -0.922 -3.605 4.231 1.00 92.00 96 GLU A N 1
ATOM 754 C CA . GLU A 1 96 ? -0.925 -3.595 5.690 1.00 92.00 96 GLU A CA 1
ATOM 755 C C . GLU A 1 96 ? -2.173 -2.906 6.245 1.00 92.00 96 GLU A C 1
ATOM 757 O O . GLU A 1 96 ? -2.746 -2.008 5.625 1.00 92.00 96 GLU A O 1
ATOM 762 N N . VAL A 1 97 ? -2.583 -3.320 7.439 1.00 90.62 97 VAL A N 1
ATOM 763 C CA . VAL A 1 97 ? -3.508 -2.565 8.280 1.00 90.62 97 VAL A CA 1
ATOM 764 C C . VAL A 1 97 ? -2.668 -1.851 9.323 1.00 90.62 97 VAL A C 1
ATOM 766 O O . VAL A 1 97 ? -1.983 -2.494 10.115 1.00 90.62 97 VAL A O 1
ATOM 769 N N . ALA A 1 98 ? -2.715 -0.525 9.326 1.00 92.06 98 ALA A N 1
ATOM 770 C CA . ALA A 1 98 ? -1.994 0.310 10.277 1.00 92.06 98 ALA A CA 1
ATOM 771 C C . ALA A 1 98 ? -2.967 1.209 11.037 1.00 92.06 98 ALA A C 1
ATOM 773 O O . ALA A 1 98 ? -4.002 1.605 10.511 1.00 92.06 98 ALA A O 1
ATOM 774 N N . GLY A 1 99 ? -2.636 1.547 12.273 1.00 91.50 99 GLY A N 1
ATOM 775 C CA . GLY A 1 99 ? -3.463 2.404 13.111 1.00 91.50 99 GLY A CA 1
ATOM 776 C C . GLY A 1 99 ? -2.694 2.856 14.338 1.00 91.50 99 GLY A C 1
ATOM 777 O O . GLY A 1 99 ? -1.466 2.950 14.318 1.00 91.50 99 GLY A O 1
ATOM 778 N N . VAL A 1 100 ? -3.421 3.129 15.411 1.00 92.19 100 VAL A N 1
ATOM 779 C CA . VAL A 1 100 ? -2.867 3.623 16.670 1.00 92.19 100 VAL A CA 1
ATOM 780 C C . VAL A 1 100 ? -3.032 2.563 17.753 1.00 92.19 100 VAL A C 1
ATOM 782 O O . VAL A 1 100 ? -4.074 1.920 17.844 1.00 92.19 100 VAL A O 1
ATOM 785 N N . ASP A 1 101 ? -2.016 2.361 18.589 1.00 90.25 101 ASP A N 1
ATOM 786 C CA . ASP A 1 101 ? -2.141 1.498 19.758 1.00 90.25 101 ASP A CA 1
ATOM 787 C C . ASP A 1 101 ? -3.238 2.036 20.696 1.00 90.25 101 ASP A C 1
ATOM 789 O O . ASP A 1 101 ? -3.133 3.178 21.152 1.00 90.25 101 ASP A O 1
ATOM 793 N N . PRO A 1 102 ? -4.283 1.255 21.014 1.00 86.75 102 PRO A N 1
ATOM 794 C CA . PRO A 1 102 ? -5.418 1.759 21.784 1.00 86.75 102 PRO A CA 1
ATOM 795 C C . PRO A 1 102 ? -5.078 2.026 23.258 1.00 86.75 102 PRO A C 1
ATOM 797 O O . PRO A 1 102 ? -5.830 2.725 23.931 1.00 86.75 102 PRO A O 1
ATOM 800 N N . THR A 1 103 ? -3.970 1.477 23.770 1.00 90.38 103 THR A N 1
ATOM 801 C CA . THR A 1 103 ? -3.537 1.662 25.164 1.00 90.38 103 THR A CA 1
ATOM 802 C C . THR A 1 103 ? -2.594 2.851 25.294 1.00 90.38 103 THR A C 1
ATOM 804 O O . THR A 1 103 ? -2.726 3.655 26.213 1.00 90.38 103 THR A O 1
ATOM 807 N N . TYR A 1 104 ? -1.626 2.949 24.382 1.00 91.75 104 TYR A N 1
ATOM 808 C CA . TYR A 1 104 ? -0.495 3.871 24.505 1.00 91.75 104 TYR A CA 1
ATOM 809 C C . TYR A 1 104 ? -0.484 5.004 23.473 1.00 91.75 104 TYR A C 1
ATOM 811 O O . TYR A 1 104 ? 0.300 5.938 23.616 1.00 91.75 104 TYR A O 1
ATOM 819 N N . GLY A 1 105 ? -1.321 4.948 22.436 1.00 91.62 105 GLY A N 1
ATOM 820 C CA . GLY A 1 105 ? -1.500 6.051 21.490 1.00 91.62 105 GLY A CA 1
ATOM 821 C C . GLY A 1 105 ? -0.409 6.213 20.424 1.00 91.62 105 GLY A C 1
ATOM 822 O O . GLY A 1 105 ? -0.391 7.235 19.741 1.00 91.62 105 GLY A O 1
ATOM 823 N N . PHE A 1 106 ? 0.503 5.249 20.248 1.00 93.50 106 PHE A N 1
ATOM 824 C CA . PHE A 1 106 ? 1.547 5.324 19.213 1.00 93.50 106 PHE A CA 1
ATOM 825 C C . PHE A 1 106 ? 1.134 4.624 17.901 1.00 93.50 106 PHE A C 1
ATOM 827 O O . PHE A 1 106 ? 0.391 3.643 17.947 1.00 93.50 106 PHE A O 1
ATOM 834 N N . PRO A 1 107 ? 1.626 5.068 16.727 1.00 92.94 107 PRO A N 1
ATOM 835 C CA . PRO A 1 107 ? 1.349 4.401 15.455 1.00 92.94 107 PRO A CA 1
ATOM 836 C C . PRO A 1 107 ? 1.937 2.987 15.393 1.00 92.94 107 PRO A C 1
ATOM 838 O O . PRO A 1 107 ? 3.095 2.779 15.754 1.00 92.94 107 PRO A O 1
ATOM 841 N N . ARG A 1 108 ? 1.174 2.020 14.881 1.00 90.88 108 ARG A N 1
ATOM 842 C CA . ARG A 1 108 ? 1.618 0.629 14.725 1.00 90.88 108 ARG A CA 1
ATOM 843 C C . ARG A 1 108 ? 0.970 -0.061 13.528 1.00 90.88 108 ARG A C 1
ATOM 845 O O . ARG A 1 108 ? -0.139 0.284 13.120 1.00 90.88 108 ARG A O 1
ATOM 852 N N . THR A 1 109 ? 1.643 -1.091 13.022 1.00 91.44 109 THR A N 1
ATOM 853 C CA . THR A 1 109 ? 1.047 -2.066 12.103 1.00 91.44 109 THR A CA 1
ATOM 854 C C . THR A 1 109 ? 0.288 -3.116 12.917 1.00 91.44 109 THR A C 1
ATOM 856 O O . THR A 1 109 ? 0.789 -3.649 13.911 1.00 91.44 109 THR A O 1
ATOM 859 N N . CYS A 1 110 ? -0.955 -3.355 12.526 1.00 87.44 110 CYS A N 1
ATOM 860 C CA . CYS A 1 110 ? -1.924 -4.226 13.188 1.00 87.44 110 CYS A CA 1
ATOM 861 C C . CYS A 1 110 ? -1.968 -5.598 12.512 1.00 87.44 110 CYS A C 1
ATOM 863 O O . CYS A 1 110 ? -2.086 -6.616 13.186 1.00 87.44 110 CYS A O 1
ATOM 865 N N . ASP A 1 111 ? -1.849 -5.597 11.184 1.00 87.31 111 ASP A N 1
ATOM 866 C CA . ASP A 1 111 ? -1.798 -6.779 10.331 1.00 87.31 111 ASP A CA 1
ATOM 867 C C . ASP A 1 111 ? -0.991 -6.442 9.070 1.00 87.31 111 ASP A C 1
ATOM 869 O O . ASP A 1 111 ? -0.955 -5.283 8.643 1.00 87.31 111 ASP A O 1
ATOM 873 N N . SER A 1 112 ? -0.332 -7.425 8.467 1.00 88.88 112 SER A N 1
ATOM 874 C CA . SER A 1 112 ? 0.419 -7.229 7.231 1.00 88.88 112 SER A CA 1
ATOM 875 C C . SER A 1 112 ? 0.510 -8.495 6.394 1.00 88.88 112 SER A C 1
ATOM 877 O O . SER A 1 112 ? 0.475 -9.625 6.877 1.00 88.88 112 SER A O 1
ATOM 879 N N . THR A 1 113 ? 0.648 -8.279 5.093 1.00 85.25 113 THR A N 1
ATOM 880 C CA . THR A 1 113 ? 0.892 -9.333 4.111 1.00 85.25 113 THR A CA 1
ATOM 881 C C . THR A 1 113 ? 2.341 -9.282 3.644 1.00 85.25 113 THR A C 1
ATOM 883 O O . THR A 1 113 ? 2.992 -8.237 3.696 1.00 85.25 113 THR A O 1
ATOM 886 N N . ALA A 1 114 ? 2.861 -10.422 3.189 1.00 90.25 114 ALA A N 1
ATOM 887 C CA . ALA A 1 114 ? 4.145 -10.445 2.503 1.00 90.25 114 ALA A CA 1
ATOM 888 C C . ALA A 1 114 ? 4.037 -9.715 1.158 1.00 90.25 114 ALA A C 1
ATOM 890 O O . ALA A 1 114 ? 2.994 -9.763 0.503 1.00 90.25 114 ALA A O 1
ATOM 891 N N . ASN A 1 115 ? 5.131 -9.087 0.729 1.00 92.38 115 ASN A N 1
ATOM 892 C CA . ASN A 1 115 ? 5.171 -8.440 -0.574 1.00 92.38 115 ASN A CA 1
ATOM 893 C C . ASN A 1 115 ? 5.037 -9.476 -1.696 1.00 92.38 115 ASN A C 1
ATOM 895 O O . ASN A 1 115 ? 5.729 -10.496 -1.699 1.00 92.38 115 ASN A O 1
ATOM 899 N N . VAL A 1 116 ? 4.192 -9.177 -2.676 1.00 93.31 116 VAL A N 1
ATOM 900 C CA . VAL A 1 116 ? 3.965 -10.005 -3.863 1.00 93.31 116 VAL A CA 1
ATOM 901 C C . VAL A 1 116 ? 4.450 -9.286 -5.117 1.00 93.31 116 VAL A C 1
ATOM 903 O O . VAL A 1 116 ? 4.396 -8.061 -5.203 1.00 93.31 116 VAL A O 1
ATOM 906 N N . ARG A 1 117 ? 4.931 -10.039 -6.109 1.00 92.00 117 ARG A N 1
ATOM 907 C CA . ARG A 1 117 ? 5.227 -9.505 -7.447 1.00 92.00 117 ARG A CA 1
ATOM 908 C C . ARG A 1 117 ? 3.961 -9.552 -8.292 1.00 92.00 117 ARG A C 1
ATOM 910 O O . ARG A 1 117 ? 3.362 -10.616 -8.420 1.00 92.00 117 ARG A O 1
ATOM 917 N N . MET A 1 118 ? 3.576 -8.419 -8.870 1.00 88.69 118 MET A N 1
ATOM 918 C CA . MET A 1 118 ? 2.395 -8.321 -9.736 1.00 88.69 118 MET A CA 1
ATOM 919 C C . MET A 1 118 ? 2.709 -8.775 -11.162 1.00 88.69 118 MET A C 1
ATOM 921 O O . MET A 1 118 ? 1.870 -9.386 -11.818 1.00 88.69 118 MET A O 1
ATOM 925 N N . PHE A 1 119 ? 3.929 -8.497 -11.624 1.00 90.25 119 PHE A N 1
ATOM 926 C CA . PHE A 1 119 ? 4.397 -8.817 -12.967 1.00 90.25 119 PHE A CA 1
ATOM 927 C C . PHE A 1 119 ? 5.537 -9.837 -12.888 1.00 90.25 119 PHE A C 1
ATOM 929 O O . PHE A 1 119 ? 6.410 -9.750 -12.020 1.00 90.25 119 PHE A O 1
ATOM 936 N N . GLN A 1 120 ? 5.510 -10.829 -13.776 1.00 84.56 120 GLN A N 1
ATOM 937 C CA . GLN A 1 120 ? 6.580 -11.817 -13.895 1.00 84.56 120 GLN A CA 1
ATOM 938 C C . GLN A 1 120 ? 7.751 -11.220 -14.674 1.00 84.56 120 GLN A C 1
ATOM 940 O O . GLN A 1 120 ? 7.539 -10.516 -15.660 1.00 84.56 120 GLN A O 1
ATOM 945 N N . LYS A 1 121 ? 8.979 -11.542 -14.257 1.00 76.12 121 LYS A N 1
ATOM 946 C CA . LYS A 1 121 ? 10.149 -11.336 -15.113 1.00 76.12 121 LYS A CA 1
ATOM 947 C C . LYS A 1 121 ? 10.099 -12.362 -16.235 1.00 76.12 121 LYS A C 1
ATOM 949 O O . LYS A 1 121 ? 9.851 -13.541 -15.981 1.00 76.12 121 LYS A O 1
ATOM 954 N N . THR A 1 122 ? 10.284 -11.921 -17.470 1.00 70.56 122 THR A N 1
ATOM 955 C CA . THR A 1 122 ? 10.454 -12.842 -18.593 1.00 70.56 122 THR A CA 1
ATOM 956 C C . THR A 1 122 ? 11.722 -13.664 -18.370 1.00 70.56 122 THR A C 1
ATOM 958 O O . THR A 1 122 ? 12.729 -13.139 -17.900 1.00 70.56 122 THR A O 1
ATOM 961 N N . ILE A 1 123 ? 11.659 -14.958 -18.696 1.00 61.41 123 ILE A N 1
ATOM 962 C CA . ILE A 1 123 ? 12.694 -15.971 -18.408 1.00 61.41 123 ILE A CA 1
ATOM 963 C C . ILE A 1 123 ? 14.085 -15.562 -18.941 1.00 61.41 123 ILE A C 1
ATOM 965 O O . ILE A 1 123 ? 15.101 -15.979 -18.396 1.00 61.41 123 ILE A O 1
ATOM 969 N N . ASP A 1 124 ? 14.148 -14.674 -19.933 1.00 55.53 124 ASP A N 1
ATOM 970 C CA . ASP A 1 124 ? 15.396 -14.176 -20.520 1.00 55.53 124 ASP A CA 1
ATOM 971 C C . ASP A 1 124 ? 16.263 -13.329 -19.559 1.00 55.53 124 ASP A C 1
ATOM 973 O O . ASP A 1 124 ? 17.464 -13.195 -19.784 1.00 55.53 124 ASP A O 1
ATOM 977 N N . GLU A 1 125 ? 15.705 -12.791 -18.466 1.00 54.50 125 GLU A N 1
ATOM 978 C CA . GLU A 1 125 ? 16.453 -11.981 -17.483 1.00 54.50 125 GLU A CA 1
ATOM 979 C C . GLU A 1 125 ? 17.073 -12.802 -16.340 1.00 54.50 125 GLU A C 1
ATOM 981 O O . GLU A 1 125 ? 17.995 -12.336 -15.671 1.00 54.50 125 GLU A O 1
ATOM 986 N N . GLU A 1 126 ? 16.595 -14.027 -16.104 1.00 51.97 126 GLU A N 1
ATOM 987 C CA . GLU A 1 126 ? 17.071 -14.887 -15.008 1.00 51.97 126 GLU A CA 1
ATOM 988 C C . GLU A 1 126 ? 18.390 -15.602 -15.368 1.00 51.97 126 GLU A C 1
ATOM 990 O O . GLU A 1 126 ? 19.173 -15.970 -14.496 1.00 51.97 126 GLU A O 1
ATOM 995 N N . PHE A 1 127 ? 18.688 -15.732 -16.666 1.00 47.19 127 PHE A N 1
ATOM 996 C CA . PHE A 1 127 ? 19.872 -16.434 -17.177 1.00 47.19 127 PHE A CA 1
ATOM 997 C C . PHE A 1 127 ? 21.110 -15.550 -17.406 1.00 47.19 127 PHE A C 1
ATOM 999 O O . PHE A 1 127 ? 22.143 -16.065 -17.829 1.00 47.19 127 PHE A O 1
ATOM 1006 N N . VAL A 1 128 ? 21.049 -14.243 -17.116 1.00 48.88 128 VAL A N 1
ATOM 1007 C CA . VAL A 1 128 ? 22.194 -13.316 -17.279 1.00 48.88 128 VAL A CA 1
ATOM 1008 C C . VAL A 1 128 ? 22.910 -13.021 -15.949 1.00 48.88 128 VAL A C 1
ATOM 1010 O O . VAL A 1 128 ? 23.962 -12.386 -15.937 1.00 48.88 128 VAL A O 1
ATOM 1013 N N . SER A 1 129 ? 22.404 -13.519 -14.816 1.00 45.03 129 SER A N 1
ATOM 1014 C CA . SER A 1 129 ? 23.057 -13.377 -13.507 1.00 45.03 129 SER A CA 1
ATOM 1015 C C . SER A 1 129 ? 23.699 -14.682 -13.022 1.00 45.03 129 SER A C 1
ATOM 1017 O O . SER A 1 129 ? 23.310 -15.204 -11.978 1.00 45.03 129 SER A O 1
ATOM 1019 N N . TYR A 1 130 ? 24.676 -15.205 -13.765 1.00 41.06 130 TYR A N 1
ATOM 1020 C CA . TYR A 1 130 ? 25.669 -16.162 -13.259 1.00 41.06 130 TYR A CA 1
ATOM 1021 C C . TYR A 1 130 ? 27.039 -15.895 -13.879 1.00 41.06 130 TYR A C 1
ATOM 1023 O O . TYR A 1 130 ? 27.102 -15.722 -15.115 1.00 41.06 130 TYR A O 1
#

Radius of gyration: 24.09 Å; chains: 1; bounding box: 64×36×84 Å

Organism: Toxocara canis (NCBI:txid6265)

Sequence (130 aa):
MKLMTTVIFIFWPTLGLAEEVFWLTAELMNIDWKKGCLTTAGCAEPRFKLTEANAANNEKVSISWAITEDLVQDRSRTFVTHWKHGTPADVTLGCEVAGVDPTYGFPRTCDSTANVRMFQKTIDEEFVSY

InterPro domains:
  IPR040426 Uncharacterized protein C05B5.4-like [PTHR38626] (6-123)
  IPR057569 C2 domain, nematode [PF25330] (22-124)